Protein AF-A0A650ELM0-F1 (afdb_monomer)

Foldseek 3Di:
DVVVVVVVVVVVVVVVVVVVVVVVVVVVVVPDDDPVVQVVCLVVPWDWDWDWDFDPDPVRKIFTWIWTWDADPVGDMDIDTDGDDID

Secondary structure (DSSP, 8-state):
-HHHHHHHHHHHHHHHHHHHHHHHHHHHHHHS--HHHHHHHHHHSPEEEEEEEE--STT--EEEEEEEEEE-TTS-EEEEEEEEEE-

pLDDT: mean 84.51, std 7.83, range [63.38, 94.12]

Organism: NCBI:txid175537

Radius of gyration: 25.72 Å; Cα contacts (8 Å, |Δi|>4): 101; chains: 1; bounding box: 46×18×78 Å

Nearest PDB structures (foldseek):
  3vhx-assembly2_H  TM=4.995E-01  e=2.594E-01  Homo sapiens
  8igd-assembly2_B  TM=4.082E-01  e=5.605E-01  Arabidopsis thaliana
  3n8b-assembly1_B  TM=5.529E-01  e=1.291E+00  Borreliella burgdorferi
  7f2n-assembly1_B  TM=4.675E-01  e=1.780E+00  Klebsiella pneumoniae subsp. pneumoniae MGH 78578
  5odn-assembly1_C  TM=4.223E-01  e=2.617E+00  Salinibacter ruber DSM 13855

Mean predicted aligned error: 10.61 Å

Structure (mmCIF, N/CA/C/O backbone):
data_AF-A0A650ELM0-F1
#
_entry.id   AF-A0A650ELM0-F1
#
loop_
_atom_site.group_PDB
_atom_site.id
_atom_site.type_symbol
_atom_site.label_atom_id
_atom_site.label_alt_id
_atom_site.label_comp_id
_atom_site.label_asym_id
_atom_site.label_entity_id
_atom_site.label_seq_id
_atom_site.pdbx_PDB_ins_code
_atom_site.Cartn_x
_atom_site.Cartn_y
_atom_site.Cartn_z
_atom_site.occupancy
_atom_site.B_iso_or_equiv
_atom_site.auth_seq_id
_atom_site.auth_comp_id
_atom_site.auth_asym_id
_atom_site.auth_atom_id
_atom_site.pdbx_PDB_model_num
ATOM 1 N N . MET A 1 1 ? 32.627 3.706 -45.792 1.00 63.38 1 MET A N 1
ATOM 2 C CA . MET A 1 1 ? 31.157 3.525 -45.722 1.00 63.38 1 MET A CA 1
ATOM 3 C C . MET A 1 1 ? 30.750 2.493 -44.674 1.00 63.38 1 MET A C 1
ATOM 5 O O . MET A 1 1 ? 29.865 2.805 -43.895 1.00 63.38 1 MET A O 1
ATOM 9 N N . LEU A 1 2 ? 31.409 1.328 -44.593 1.00 82.44 2 LEU A N 1
ATOM 10 C CA . LEU A 1 2 ? 31.101 0.282 -43.602 1.00 82.44 2 LEU A CA 1
ATOM 11 C C . LEU A 1 2 ? 31.162 0.770 -42.138 1.00 82.44 2 LEU A C 1
ATOM 13 O O . LEU A 1 2 ? 30.224 0.538 -41.390 1.00 82.44 2 LEU A O 1
ATOM 17 N N . GLU A 1 3 ? 32.192 1.539 -41.768 1.00 79.31 3 GLU A N 1
ATOM 18 C CA . GLU A 1 3 ? 32.338 2.131 -40.422 1.00 79.31 3 GLU A CA 1
ATOM 19 C C . GLU A 1 3 ? 31.147 3.007 -40.001 1.00 79.31 3 GLU A C 1
ATOM 21 O O . GLU A 1 3 ? 30.658 2.918 -38.879 1.00 79.31 3 GLU A O 1
ATOM 26 N N . ALA A 1 4 ? 30.628 3.824 -40.923 1.00 79.19 4 ALA A N 1
ATOM 27 C CA . ALA A 1 4 ? 29.478 4.681 -40.650 1.00 79.19 4 ALA A CA 1
ATOM 28 C C . ALA A 1 4 ? 28.198 3.857 -40.435 1.00 79.19 4 ALA A C 1
ATOM 30 O O . ALA A 1 4 ? 27.397 4.181 -39.565 1.00 79.19 4 ALA A O 1
ATOM 31 N N . VAL A 1 5 ? 28.026 2.764 -41.186 1.00 86.38 5 VAL A N 1
ATOM 32 C CA . VAL A 1 5 ? 26.892 1.843 -41.017 1.00 86.38 5 VAL A CA 1
ATOM 33 C C . VAL A 1 5 ? 26.983 1.119 -39.673 1.00 86.38 5 VAL A C 1
ATOM 35 O O . VAL A 1 5 ? 25.990 1.065 -38.953 1.00 86.38 5 VAL A O 1
ATOM 38 N N . MET A 1 6 ? 28.171 0.638 -39.289 1.00 87.00 6 MET A N 1
ATOM 39 C CA . MET A 1 6 ? 28.381 0.008 -37.980 1.00 87.00 6 MET A CA 1
ATOM 40 C C . MET A 1 6 ? 28.078 0.977 -36.832 1.00 87.00 6 MET A C 1
ATOM 42 O O . MET A 1 6 ? 27.360 0.610 -35.902 1.00 87.00 6 MET A O 1
ATOM 46 N N . ALA A 1 7 ? 28.538 2.229 -36.925 1.00 84.19 7 ALA A N 1
ATOM 47 C CA . ALA A 1 7 ? 28.246 3.258 -35.927 1.00 84.19 7 ALA A CA 1
ATOM 48 C C . ALA A 1 7 ? 26.738 3.548 -35.808 1.00 84.19 7 ALA A C 1
ATOM 50 O O . ALA A 1 7 ? 26.209 3.622 -34.698 1.00 84.19 7 ALA A O 1
ATOM 51 N N . ILE A 1 8 ? 26.021 3.645 -36.934 1.00 90.12 8 ILE A N 1
ATOM 52 C CA . ILE A 1 8 ? 24.563 3.844 -36.941 1.00 90.12 8 ILE A CA 1
ATOM 53 C C . ILE A 1 8 ? 23.846 2.653 -36.295 1.00 90.12 8 ILE A C 1
ATOM 55 O O . ILE A 1 8 ? 22.955 2.857 -35.471 1.00 90.12 8 ILE A O 1
ATOM 59 N N . CYS A 1 9 ? 24.243 1.419 -36.615 1.00 88.50 9 CYS A N 1
ATOM 60 C CA . CYS A 1 9 ? 23.650 0.217 -36.026 1.00 88.50 9 CYS A CA 1
ATOM 61 C C . CYS A 1 9 ? 23.860 0.150 -34.506 1.00 88.50 9 CYS A C 1
ATOM 63 O O . CYS A 1 9 ? 22.929 -0.200 -33.777 1.00 88.50 9 CYS A O 1
ATOM 65 N N . VAL A 1 10 ? 25.045 0.524 -34.015 1.00 91.19 10 VAL A N 1
ATOM 66 C CA . VAL A 1 10 ? 25.343 0.570 -32.574 1.00 91.19 10 VAL A CA 1
ATOM 67 C C . VAL A 1 10 ? 24.479 1.620 -31.874 1.00 91.19 10 VAL A C 1
ATOM 69 O O . VAL A 1 10 ? 23.827 1.309 -30.876 1.00 91.19 10 VAL A O 1
ATOM 72 N N . CYS A 1 11 ? 24.398 2.835 -32.422 1.00 91.25 11 CYS A N 1
ATOM 73 C CA . CYS A 1 11 ? 23.567 3.900 -31.859 1.00 91.25 11 CYS A CA 1
ATOM 74 C C . CYS A 1 11 ? 22.074 3.535 -31.866 1.00 91.25 11 CYS A C 1
ATOM 76 O O . CYS A 1 11 ? 21.390 3.732 -30.863 1.00 91.25 11 CYS A O 1
ATOM 78 N N . ALA A 1 12 ? 21.570 2.958 -32.959 1.00 91.69 12 ALA A N 1
ATOM 79 C CA . ALA A 1 12 ? 20.178 2.522 -33.058 1.00 91.69 12 ALA A CA 1
ATOM 80 C C . ALA A 1 12 ? 19.847 1.437 -32.020 1.00 91.69 12 ALA A C 1
ATOM 82 O O . ALA A 1 12 ? 18.817 1.514 -31.350 1.00 91.69 12 ALA A O 1
ATOM 83 N N . SER A 1 13 ? 20.748 0.470 -31.836 1.00 92.88 13 SER A N 1
ATOM 84 C CA . SER A 1 13 ? 20.588 -0.597 -30.842 1.00 92.88 13 SER A 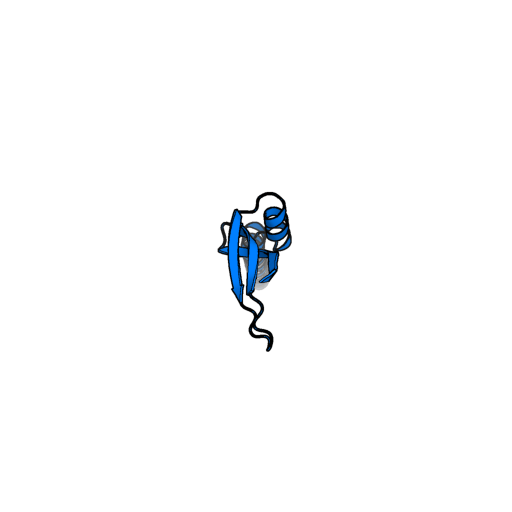CA 1
ATOM 85 C C . SER A 1 13 ? 20.558 -0.040 -29.418 1.00 92.88 13 SER A C 1
ATOM 87 O O . SER A 1 13 ? 19.698 -0.423 -28.625 1.00 92.88 13 SER A O 1
ATOM 89 N N . ALA A 1 14 ? 21.446 0.909 -29.104 1.00 91.44 14 ALA A N 1
ATOM 90 C CA . ALA A 1 14 ? 21.471 1.574 -27.804 1.00 91.44 14 ALA A CA 1
ATOM 91 C C . ALA A 1 14 ? 20.158 2.322 -27.521 1.00 91.44 14 ALA A C 1
ATOM 93 O O . ALA A 1 14 ? 19.581 2.153 -26.450 1.00 91.44 14 ALA A O 1
ATOM 94 N N . ILE A 1 15 ? 19.641 3.079 -28.495 1.00 93.94 15 ILE A N 1
ATOM 95 C CA . ILE A 1 15 ? 18.380 3.823 -28.352 1.00 93.94 15 ILE A CA 1
ATOM 96 C C . ILE A 1 15 ? 17.204 2.873 -28.107 1.00 93.94 15 ILE A C 1
ATOM 98 O O . ILE A 1 15 ? 16.412 3.109 -27.196 1.00 93.94 15 ILE A O 1
ATOM 102 N N . ILE A 1 16 ? 17.095 1.787 -28.879 1.00 94.12 16 ILE A N 1
ATOM 103 C CA . ILE A 1 16 ? 16.015 0.801 -28.716 1.00 94.12 16 ILE A CA 1
ATOM 104 C C . ILE A 1 16 ? 16.067 0.170 -27.321 1.00 94.12 16 ILE A C 1
ATOM 106 O O . ILE A 1 16 ? 15.033 0.066 -26.661 1.00 94.12 16 ILE A O 1
ATOM 110 N N . LEU A 1 17 ? 17.259 -0.201 -26.845 1.00 93.25 17 LEU A N 1
ATOM 111 C CA . LEU A 1 17 ? 17.435 -0.768 -25.507 1.00 93.25 17 LEU A CA 1
ATOM 112 C C . LEU A 1 17 ? 17.066 0.233 -24.408 1.00 93.25 17 LEU A C 1
ATOM 114 O O . LEU A 1 17 ? 16.353 -0.128 -23.474 1.00 93.25 17 LEU A O 1
ATOM 118 N N . THR A 1 18 ? 17.495 1.491 -24.526 1.00 92.12 18 THR A N 1
ATOM 119 C CA . THR A 1 18 ? 17.150 2.538 -23.554 1.00 92.12 18 THR A CA 1
ATOM 120 C C . THR A 1 18 ? 15.645 2.788 -23.512 1.00 92.12 18 THR A C 1
ATOM 122 O O . THR A 1 18 ? 15.064 2.831 -22.428 1.00 92.12 18 THR A O 1
ATOM 125 N N . LEU A 1 19 ? 14.991 2.906 -24.669 1.00 91.44 19 LEU A N 1
ATOM 126 C CA . LEU A 1 19 ? 13.543 3.117 -24.739 1.00 91.44 19 LEU A CA 1
ATOM 127 C C . LEU A 1 19 ? 12.766 1.909 -24.206 1.00 91.44 19 LEU A C 1
ATOM 129 O O . LEU A 1 19 ? 11.815 2.091 -23.446 1.00 91.44 19 LEU A O 1
ATOM 133 N N . GLY A 1 20 ? 13.192 0.690 -24.548 1.00 89.81 20 GLY A N 1
ATOM 134 C CA . GLY A 1 20 ? 12.603 -0.542 -24.025 1.00 89.81 20 GLY A CA 1
ATOM 135 C C . GLY A 1 20 ? 12.711 -0.628 -22.504 1.00 89.81 20 GLY A C 1
ATOM 136 O O . GLY A 1 20 ? 11.716 -0.887 -21.831 1.00 89.81 20 GLY A O 1
ATOM 137 N N . PHE A 1 21 ? 13.886 -0.315 -21.954 1.00 88.69 21 PHE A N 1
ATOM 138 C CA . PHE A 1 21 ? 14.121 -0.308 -20.511 1.00 88.69 21 PHE A CA 1
ATOM 139 C C . PHE A 1 21 ? 13.246 0.722 -19.781 1.00 88.69 21 PHE A C 1
ATOM 141 O O . PHE A 1 21 ? 12.567 0.385 -18.809 1.00 88.69 21 PHE A O 1
ATOM 148 N N . ILE A 1 22 ? 13.189 1.962 -20.282 1.00 86.88 22 ILE A N 1
ATOM 149 C CA . ILE A 1 22 ? 12.328 3.014 -19.716 1.00 86.88 22 ILE A CA 1
ATOM 150 C C . ILE A 1 22 ? 10.856 2.598 -19.779 1.00 86.88 22 ILE A C 1
ATOM 152 O O . ILE A 1 22 ? 10.123 2.799 -18.812 1.00 86.88 22 ILE A O 1
ATOM 156 N N . HIS A 1 23 ? 10.419 1.995 -20.887 1.00 85.88 23 HIS A N 1
ATOM 157 C CA . HIS A 1 23 ? 9.046 1.525 -21.031 1.00 85.88 23 HIS A CA 1
ATOM 158 C C . HIS A 1 23 ? 8.701 0.448 -19.996 1.00 85.88 23 HIS A C 1
ATOM 160 O O . HIS A 1 23 ? 7.672 0.556 -19.332 1.00 85.88 23 HIS A O 1
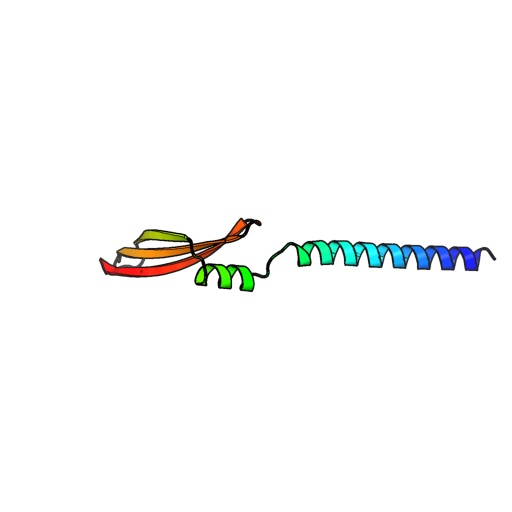ATOM 166 N N . THR A 1 24 ? 9.583 -0.537 -19.796 1.00 83.44 24 THR A N 1
ATOM 167 C CA . THR A 1 24 ? 9.371 -1.585 -18.788 1.00 83.44 24 THR A CA 1
ATOM 168 C C . THR A 1 24 ? 9.339 -1.038 -17.363 1.00 83.44 24 THR A C 1
ATOM 170 O O . THR A 1 24 ? 8.477 -1.436 -16.585 1.00 83.44 24 THR A O 1
ATOM 173 N N . LEU A 1 25 ? 10.214 -0.085 -17.028 1.00 81.00 25 LEU A N 1
ATOM 174 C CA . LEU A 1 25 ? 10.224 0.534 -15.700 1.00 81.00 25 LEU A CA 1
ATOM 175 C C . LEU A 1 25 ? 8.978 1.392 -15.454 1.00 81.00 25 LEU A C 1
ATOM 177 O O . LEU A 1 25 ? 8.374 1.323 -14.386 1.00 81.00 25 LEU A O 1
ATOM 181 N N . ASN A 1 26 ? 8.564 2.186 -16.444 1.00 79.06 26 ASN A N 1
ATOM 182 C CA . ASN A 1 26 ? 7.386 3.042 -16.309 1.00 79.06 26 ASN A CA 1
ATOM 183 C C . ASN A 1 26 ? 6.080 2.241 -16.238 1.00 79.06 26 ASN A C 1
ATOM 185 O O . ASN A 1 26 ? 5.156 2.669 -15.551 1.00 79.06 26 ASN A O 1
ATOM 189 N N . ALA A 1 27 ? 5.994 1.091 -16.912 1.00 72.44 27 ALA A N 1
ATOM 190 C CA . ALA A 1 27 ? 4.825 0.218 -16.829 1.00 72.44 27 ALA A CA 1
ATOM 191 C C . ALA A 1 27 ? 4.595 -0.308 -15.397 1.00 72.44 27 ALA A C 1
ATOM 193 O O . ALA A 1 27 ? 3.458 -0.341 -14.922 1.00 72.44 27 ALA A O 1
ATOM 194 N N . ASP A 1 28 ? 5.668 -0.648 -14.680 1.00 67.06 28 ASP A N 1
ATOM 195 C CA . ASP A 1 28 ? 5.593 -1.067 -13.273 1.00 67.06 28 ASP A CA 1
ATOM 196 C C . ASP A 1 28 ? 5.156 0.106 -12.368 1.00 67.06 28 ASP A C 1
ATOM 198 O O . ASP A 1 28 ? 4.233 -0.004 -11.559 1.00 67.06 28 ASP A O 1
ATOM 202 N N . LEU A 1 29 ? 5.717 1.297 -12.599 1.00 63.72 29 LEU A N 1
ATOM 203 C CA . LEU A 1 29 ? 5.372 2.521 -11.862 1.00 63.72 29 LEU A CA 1
ATOM 204 C C . LEU A 1 29 ? 3.933 3.017 -12.075 1.00 63.72 29 LEU A C 1
ATOM 206 O O . LEU A 1 29 ? 3.365 3.625 -11.171 1.00 63.72 29 LEU A O 1
ATOM 210 N N . GLN A 1 30 ? 3.343 2.805 -13.253 1.00 65.50 30 GLN A N 1
ATOM 211 C CA . GLN A 1 30 ? 1.969 3.241 -13.541 1.00 65.50 30 GLN A CA 1
ATOM 212 C C . GLN A 1 30 ? 0.910 2.292 -12.985 1.00 65.50 30 GLN A C 1
ATOM 214 O O . GLN A 1 30 ? -0.215 2.715 -12.720 1.00 65.50 30 GLN A O 1
ATOM 219 N N . THR A 1 31 ? 1.247 1.014 -12.835 1.00 66.69 31 THR A N 1
ATOM 220 C CA . THR A 1 31 ? 0.307 0.006 -12.340 1.00 66.69 31 THR A CA 1
ATOM 221 C C . THR A 1 31 ? 0.342 -0.091 -10.823 1.00 66.69 31 THR A C 1
ATOM 223 O O . THR A 1 31 ? -0.703 -0.301 -10.207 1.00 66.69 31 THR A O 1
ATOM 226 N N . ARG A 1 32 ? 1.497 0.134 -10.191 1.00 65.88 32 ARG A N 1
ATOM 227 C CA . ARG A 1 32 ? 1.608 0.062 -8.739 1.00 65.88 32 ARG A CA 1
ATOM 228 C C . ARG A 1 32 ? 1.123 1.363 -8.082 1.00 65.88 32 ARG A C 1
ATOM 230 O O . ARG A 1 32 ? 1.764 2.403 -8.240 1.00 65.88 32 ARG A O 1
ATOM 237 N N . PRO A 1 33 ? 0.015 1.349 -7.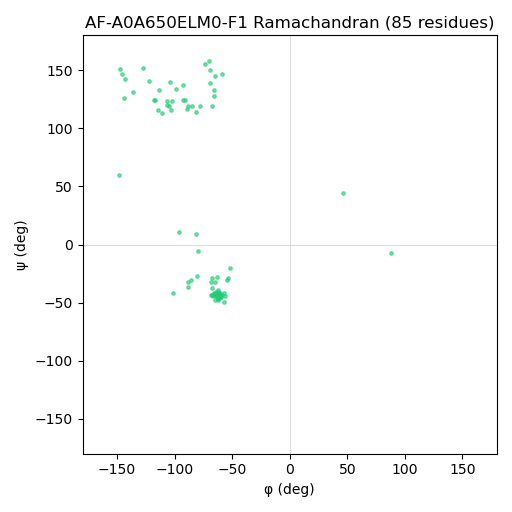317 1.00 66.69 33 PRO A N 1
ATOM 238 C CA . PRO A 1 33 ? -0.360 2.512 -6.520 1.00 66.69 33 PRO A CA 1
ATOM 239 C C . PRO A 1 33 ? 0.771 2.833 -5.541 1.00 66.69 33 PRO A C 1
ATOM 241 O O . PRO A 1 33 ? 1.441 1.942 -5.017 1.00 66.69 33 PRO A O 1
ATOM 244 N N . SER A 1 34 ? 0.974 4.112 -5.247 1.00 75.25 34 SER A N 1
ATOM 245 C CA . SER A 1 34 ? 1.878 4.469 -4.161 1.00 75.25 34 SER A CA 1
ATOM 246 C C . SER A 1 34 ? 1.308 3.962 -2.834 1.00 75.25 34 SER A C 1
ATOM 248 O O . SER A 1 34 ? 0.098 4.023 -2.603 1.00 75.25 34 SER A O 1
ATOM 250 N N . SER A 1 35 ? 2.170 3.528 -1.913 1.00 80.88 35 SER A N 1
ATOM 251 C CA . SER A 1 35 ? 1.751 3.141 -0.557 1.00 80.88 35 SER A CA 1
ATOM 252 C C . SER A 1 35 ? 0.948 4.249 0.141 1.00 80.88 35 SER A C 1
ATOM 254 O O . SER A 1 35 ? 0.055 3.972 0.936 1.00 80.88 35 SER A O 1
ATOM 256 N N . TYR A 1 36 ? 1.207 5.513 -0.217 1.00 83.25 36 TYR A N 1
ATOM 257 C CA . TYR A 1 36 ? 0.422 6.664 0.221 1.00 83.25 36 TYR A CA 1
ATOM 258 C C . TYR A 1 36 ? -1.040 6.616 -0.253 1.00 83.25 36 TYR A C 1
ATOM 260 O O . TYR A 1 36 ? -1.944 6.922 0.522 1.00 83.25 36 TYR A O 1
ATOM 268 N N . GLN A 1 37 ? -1.297 6.216 -1.501 1.00 83.75 37 GLN A N 1
ATOM 269 C CA . GLN A 1 37 ? -2.656 6.090 -2.028 1.00 83.75 37 GLN A CA 1
ATOM 270 C C . GLN A 1 37 ? -3.427 4.974 -1.312 1.00 83.75 37 GLN A C 1
ATOM 272 O O . GLN A 1 37 ? -4.579 5.173 -0.924 1.00 83.75 37 GLN A O 1
ATOM 277 N N . THR A 1 38 ? -2.784 3.829 -1.071 1.00 83.44 38 THR A N 1
ATOM 278 C CA . THR A 1 38 ? -3.384 2.720 -0.312 1.00 83.44 38 THR A CA 1
ATOM 279 C C . THR A 1 38 ? -3.669 3.132 1.138 1.00 83.44 38 THR A C 1
ATOM 281 O O . THR A 1 38 ? -4.773 2.908 1.638 1.00 83.44 38 THR A O 1
ATOM 284 N N . TYR A 1 39 ? -2.736 3.839 1.786 1.00 85.56 39 TYR A N 1
ATOM 285 C CA . TYR A 1 39 ? -2.934 4.437 3.112 1.00 85.56 39 TYR A CA 1
ATOM 286 C C . TYR A 1 39 ? -4.135 5.392 3.141 1.00 85.56 39 TYR A C 1
ATOM 288 O O . TYR A 1 39 ? -5.022 5.266 3.984 1.00 85.56 39 TYR A O 1
ATOM 296 N N . LYS A 1 40 ? -4.208 6.318 2.179 1.00 87.81 40 LYS A N 1
ATOM 297 C CA . LYS A 1 40 ? -5.311 7.276 2.064 1.00 87.81 40 LYS A CA 1
ATOM 298 C C . LYS A 1 40 ? -6.658 6.565 1.917 1.00 87.81 40 LYS A C 1
ATOM 300 O O . LYS A 1 40 ? -7.617 6.937 2.589 1.00 87.81 40 LYS A O 1
ATOM 305 N N . ASN A 1 41 ? -6.729 5.524 1.091 1.00 87.81 41 ASN A N 1
ATOM 306 C CA . ASN A 1 41 ? -7.955 4.744 0.917 1.00 87.81 41 ASN A CA 1
ATOM 307 C C . ASN A 1 41 ? -8.340 3.960 2.176 1.00 87.81 41 ASN A C 1
ATOM 309 O O . ASN A 1 41 ? -9.527 3.804 2.446 1.00 87.81 41 ASN A O 1
ATOM 313 N N . THR A 1 42 ? -7.361 3.567 2.994 1.00 87.38 42 THR A N 1
ATOM 314 C CA . THR A 1 42 ? -7.623 2.971 4.313 1.00 87.38 42 THR A CA 1
ATOM 315 C C . THR A 1 42 ? -8.338 3.949 5.252 1.00 87.38 42 THR A C 1
ATOM 317 O O . THR A 1 42 ? -9.100 3.526 6.108 1.00 87.38 42 THR A O 1
ATOM 320 N N . LEU A 1 43 ? -8.149 5.261 5.084 1.00 87.38 43 LEU A N 1
ATOM 321 C CA . LEU A 1 43 ? -8.853 6.274 5.879 1.00 87.38 43 LEU A CA 1
ATOM 322 C C . LEU A 1 43 ? -10.200 6.683 5.270 1.00 87.38 43 LEU A C 1
ATOM 324 O O . LEU A 1 43 ? -11.146 6.959 6.001 1.00 87.38 43 LEU A O 1
ATOM 328 N N . LEU A 1 44 ? -10.290 6.749 3.938 1.00 91.12 44 LEU A N 1
ATOM 329 C CA . LEU A 1 44 ? -11.486 7.242 3.242 1.00 91.12 44 LEU A CA 1
ATOM 330 C C . LEU A 1 44 ? -12.555 6.169 3.014 1.00 91.12 44 LEU A C 1
ATOM 332 O O . LEU A 1 44 ? -13.738 6.491 2.926 1.00 91.12 44 LEU A O 1
ATOM 336 N N . SER A 1 45 ? -12.163 4.908 2.848 1.00 89.44 45 SER A N 1
ATOM 337 C CA . SER A 1 45 ? -13.087 3.799 2.581 1.00 89.44 45 SER A CA 1
ATOM 338 C C . SER A 1 45 ? -12.573 2.482 3.180 1.00 89.44 45 SER A C 1
ATOM 340 O O . SER A 1 45 ? -12.325 1.528 2.438 1.00 89.44 45 SER A O 1
ATOM 342 N N . PRO A 1 46 ? -12.380 2.418 4.512 1.00 90.62 46 PRO A N 1
ATOM 343 C CA . PRO A 1 46 ? -11.945 1.195 5.168 1.00 90.62 46 PRO A CA 1
ATOM 344 C C . PRO A 1 46 ? -13.017 0.108 5.159 1.00 90.62 46 PRO A C 1
ATOM 346 O O . PRO A 1 46 ? -14.213 0.368 5.297 1.00 90.62 46 PRO A O 1
ATOM 349 N N . VAL A 1 47 ? -12.547 -1.133 5.143 1.00 92.44 47 VAL A N 1
ATOM 350 C CA . VAL A 1 47 ? -13.268 -2.298 5.646 1.00 92.44 47 VAL A CA 1
ATOM 351 C C . VAL A 1 47 ? -13.006 -2.391 7.146 1.00 92.44 47 VAL A C 1
ATOM 353 O O . VAL A 1 47 ? -11.857 -2.511 7.572 1.00 92.44 47 VAL A O 1
ATOM 356 N N . SER A 1 48 ? -14.069 -2.314 7.942 1.00 92.06 48 SER A N 1
ATOM 357 C CA . SER A 1 48 ? -13.995 -2.393 9.402 1.00 92.06 48 SER A CA 1
ATOM 358 C C . SER A 1 48 ? -14.328 -3.801 9.892 1.00 92.06 48 SER A C 1
ATOM 360 O O . SER A 1 48 ? -15.318 -4.390 9.457 1.00 92.06 48 SER A O 1
ATOM 362 N N . SER A 1 49 ? -13.526 -4.330 10.812 1.00 92.12 49 SER A N 1
ATOM 363 C CA . SER A 1 49 ? -13.787 -5.595 11.505 1.00 92.12 49 SER A CA 1
ATOM 364 C C . SER A 1 49 ? -13.344 -5.515 12.960 1.00 92.12 49 SER A C 1
ATOM 366 O O . SER A 1 49 ? -12.295 -4.948 13.250 1.00 92.12 49 SER A O 1
ATOM 368 N N . THR A 1 50 ? -14.093 -6.118 13.876 1.00 92.31 50 THR A N 1
ATOM 369 C CA . THR A 1 50 ? -13.712 -6.182 15.294 1.00 92.31 50 THR A CA 1
ATOM 370 C C . THR A 1 50 ? -12.940 -7.463 15.581 1.00 92.31 50 THR A C 1
ATOM 372 O O . THR A 1 50 ? -13.324 -8.536 15.116 1.00 92.31 50 THR A O 1
ATOM 375 N N . GLN A 1 51 ? -11.864 -7.365 16.359 1.00 90.56 51 GLN A N 1
ATOM 376 C CA . GLN A 1 51 ? -11.049 -8.509 16.756 1.00 90.56 51 GLN A CA 1
ATOM 377 C C . GLN A 1 51 ? -10.449 -8.333 18.154 1.00 90.56 51 GLN A C 1
ATOM 379 O O . GLN A 1 51 ? -10.159 -7.220 18.597 1.00 90.56 51 GLN A O 1
ATOM 384 N N . MET A 1 52 ? -10.222 -9.456 18.829 1.00 89.44 52 MET A N 1
ATOM 385 C CA . MET A 1 52 ? -9.564 -9.506 20.132 1.00 89.44 52 MET A CA 1
ATOM 386 C C . MET A 1 52 ? -8.058 -9.691 19.947 1.00 89.44 52 MET A C 1
ATOM 388 O O . MET A 1 52 ? -7.627 -10.651 19.309 1.00 89.44 52 MET A O 1
ATOM 392 N N . ILE A 1 53 ? -7.262 -8.783 20.510 1.00 86.62 53 ILE A N 1
ATOM 393 C CA . ILE A 1 53 ? -5.800 -8.874 20.538 1.00 86.62 53 ILE A CA 1
ATOM 394 C C . ILE A 1 53 ? -5.363 -9.034 21.989 1.00 86.62 53 ILE A C 1
ATOM 396 O O . ILE A 1 53 ? -5.535 -8.129 22.803 1.00 86.62 53 ILE A O 1
ATOM 400 N N . THR A 1 54 ? -4.758 -10.172 22.310 1.00 85.75 54 THR A N 1
ATOM 401 C CA . THR A 1 54 ? -4.156 -10.398 23.625 1.00 85.75 54 THR A CA 1
ATOM 402 C C . THR A 1 54 ? -2.686 -10.009 23.585 1.00 85.75 54 THR A C 1
ATOM 404 O O . THR A 1 54 ? -1.914 -10.487 22.751 1.00 85.75 54 THR A O 1
ATOM 407 N N . SER A 1 55 ? -2.296 -9.117 24.488 1.00 83.50 55 SER A N 1
ATOM 408 C CA . SER A 1 55 ? -0.909 -8.716 24.669 1.00 83.50 55 SER A CA 1
ATOM 409 C C . SER A 1 55 ? -0.088 -9.855 25.268 1.00 83.50 55 SER A C 1
ATOM 411 O O . SER A 1 55 ? -0.503 -10.495 26.229 1.00 83.50 55 SER A O 1
ATOM 413 N N . LEU A 1 56 ? 1.131 -10.034 24.756 1.00 85.38 56 LEU A N 1
ATOM 414 C CA . LEU A 1 56 ? 2.143 -10.925 25.337 1.00 85.38 56 LEU A CA 1
ATOM 415 C C . LEU A 1 56 ? 2.906 -10.273 26.508 1.00 85.38 56 LEU A C 1
ATOM 417 O O . LEU A 1 56 ? 3.925 -10.790 26.962 1.00 85.38 56 LEU A O 1
ATOM 421 N N . SER A 1 57 ? 2.458 -9.105 26.977 1.00 79.94 57 SER A N 1
ATOM 422 C CA . SER A 1 57 ? 3.032 -8.436 28.144 1.00 79.94 57 SER A CA 1
ATOM 423 C C . SER A 1 57 ? 2.715 -9.201 29.438 1.00 79.94 57 SER A C 1
ATOM 425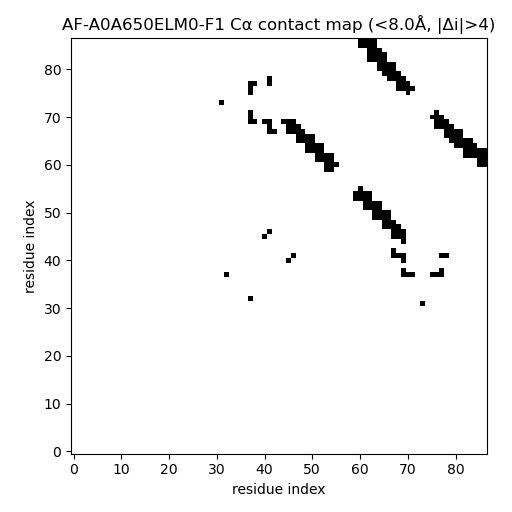 O O . SER A 1 57 ? 1.721 -9.923 29.499 1.00 79.94 57 SER A O 1
ATOM 427 N N . PRO A 1 58 ? 3.503 -9.015 30.517 1.00 78.69 58 PRO A N 1
ATOM 428 C CA . PRO A 1 58 ? 3.307 -9.737 31.779 1.00 78.69 58 PRO A CA 1
ATOM 429 C C . PRO A 1 58 ? 1.890 -9.616 32.363 1.00 78.69 58 PRO A C 1
ATOM 431 O O . PRO A 1 58 ? 1.403 -10.545 32.999 1.00 78.69 58 PRO A O 1
ATOM 434 N N . ALA A 1 59 ? 1.213 -8.492 32.108 1.00 78.06 59 ALA A N 1
ATOM 435 C CA . ALA A 1 59 ? -0.148 -8.224 32.566 1.00 78.06 59 ALA A CA 1
ATOM 436 C C . ALA A 1 59 ? -1.253 -8.891 31.717 1.00 78.06 59 ALA A C 1
ATOM 438 O O . ALA A 1 59 ? -2.411 -8.787 32.096 1.00 78.06 59 ALA A O 1
ATOM 439 N N . HIS A 1 60 ? -0.920 -9.554 30.596 1.00 78.00 60 HIS A N 1
ATOM 440 C CA . HIS A 1 60 ? -1.854 -10.284 29.718 1.00 78.00 60 HIS A CA 1
ATOM 441 C C . HIS A 1 60 ? -3.139 -9.508 29.374 1.00 78.00 60 HIS A C 1
ATOM 443 O O . HIS A 1 60 ? -4.243 -10.048 29.408 1.00 78.00 60 HIS A O 1
ATOM 449 N N . LEU A 1 61 ? -2.992 -8.223 29.042 1.00 82.31 61 LEU A N 1
ATOM 450 C CA . LEU A 1 61 ? -4.126 -7.360 28.710 1.00 82.31 61 LEU A CA 1
ATOM 451 C C . LEU A 1 61 ? -4.792 -7.827 27.416 1.00 82.31 61 LEU A C 1
ATOM 453 O O . LEU A 1 61 ? -4.103 -8.069 26.416 1.00 82.31 61 LEU A O 1
ATOM 457 N N . THR A 1 62 ? -6.120 -7.925 27.427 1.00 84.62 62 THR A N 1
ATOM 458 C CA . THR A 1 62 ? -6.894 -8.278 26.235 1.00 84.62 62 THR A CA 1
ATOM 459 C C . THR A 1 62 ? -7.610 -7.043 25.716 1.00 84.62 62 THR A C 1
ATOM 461 O O . THR A 1 62 ? -8.408 -6.416 26.408 1.00 84.62 62 THR A O 1
ATOM 464 N N . TYR A 1 63 ? -7.296 -6.676 24.480 1.00 86.00 63 TYR A N 1
ATOM 465 C CA . TYR A 1 63 ? -7.861 -5.517 23.812 1.00 86.00 63 TYR A CA 1
ATOM 466 C C . TYR A 1 63 ? -8.925 -5.976 22.830 1.00 86.00 63 TYR A C 1
ATOM 468 O O . TYR A 1 63 ? -8.638 -6.735 21.902 1.00 86.00 63 TYR A O 1
ATOM 476 N N . GLU A 1 64 ? -10.138 -5.463 22.979 1.00 91.62 64 GLU A N 1
ATOM 477 C CA . GLU A 1 64 ? -11.081 -5.451 21.871 1.00 91.62 64 GLU A CA 1
ATOM 478 C C . GLU A 1 64 ? -10.671 -4.310 20.941 1.00 91.62 64 GLU A C 1
ATOM 480 O O . GLU A 1 64 ? -10.605 -3.146 21.349 1.00 91.62 64 GLU A O 1
ATOM 485 N N . THR A 1 65 ? -10.334 -4.640 19.699 1.00 90.88 65 THR A N 1
ATOM 486 C CA . THR A 1 65 ? -9.818 -3.684 18.718 1.00 90.88 65 THR A CA 1
ATOM 487 C C . THR A 1 65 ? -10.691 -3.652 17.475 1.00 90.88 65 THR A C 1
ATOM 489 O O . THR A 1 65 ? -11.147 -4.686 16.988 1.00 90.88 65 THR A O 1
ATOM 492 N N . GLN A 1 66 ? -10.897 -2.458 16.934 1.00 92.31 66 GLN A N 1
ATOM 493 C CA . GLN A 1 66 ? -11.438 -2.258 15.601 1.00 92.31 66 GLN A CA 1
ATOM 494 C C . GLN A 1 66 ? -10.278 -2.234 14.610 1.00 92.31 66 GLN A C 1
ATOM 496 O O . GLN A 1 66 ? -9.423 -1.351 14.667 1.00 92.31 66 GLN A O 1
ATOM 501 N N . ALA A 1 67 ? -10.244 -3.196 13.701 1.00 91.44 67 ALA A N 1
ATOM 502 C CA . ALA A 1 67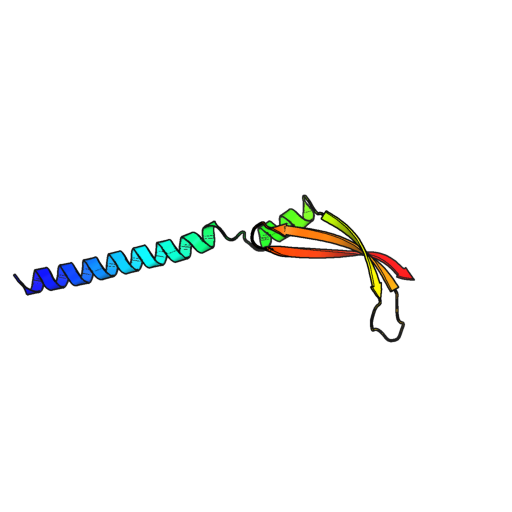 ? -9.347 -3.207 12.562 1.00 91.44 67 ALA A CA 1
ATOM 503 C C . ALA A 1 67 ? -10.002 -2.463 11.392 1.00 91.44 67 ALA A C 1
ATOM 505 O O . ALA A 1 67 ? -11.059 -2.865 10.911 1.00 91.44 67 ALA A O 1
ATOM 506 N N . LEU A 1 68 ? -9.372 -1.387 10.931 1.00 92.44 68 LEU A N 1
ATOM 507 C CA . LEU A 1 68 ? -9.713 -0.688 9.697 1.00 92.44 68 LEU A CA 1
ATOM 508 C C . LEU A 1 68 ? -8.694 -1.080 8.639 1.00 92.44 68 LEU A C 1
ATOM 510 O O . LEU A 1 68 ? -7.507 -0.797 8.791 1.00 92.44 68 LEU A O 1
ATOM 514 N N . SER A 1 69 ? -9.145 -1.745 7.586 1.00 92.31 69 SER A N 1
ATOM 515 C CA . SER A 1 69 ? -8.269 -2.303 6.564 1.00 92.31 69 SER A CA 1
ATOM 516 C C . SER A 1 69 ? -8.666 -1.872 5.165 1.00 92.31 69 SER A C 1
ATOM 518 O O . SER A 1 69 ? -9.830 -1.601 4.881 1.00 92.31 69 SER A O 1
ATOM 520 N N . TYR A 1 70 ? -7.690 -1.808 4.272 1.00 90.94 70 TYR A N 1
ATOM 521 C CA . TYR A 1 70 ? -7.940 -1.656 2.848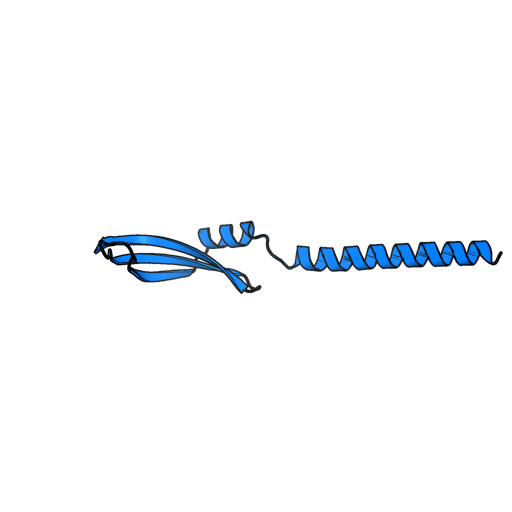 1.00 90.94 70 TYR A CA 1
ATOM 522 C C . TYR A 1 70 ? -6.904 -2.457 2.075 1.00 90.94 70 TYR A C 1
ATOM 524 O O . TYR A 1 70 ? -5.697 -2.288 2.267 1.00 90.94 70 TYR A O 1
ATOM 532 N N . THR A 1 71 ? -7.394 -3.320 1.191 1.00 86.88 71 THR A N 1
ATOM 533 C CA . THR A 1 71 ? -6.575 -4.110 0.276 1.00 86.88 71 THR A CA 1
ATOM 534 C C . THR A 1 71 ? -6.682 -3.504 -1.109 1.00 86.88 71 THR A C 1
ATOM 536 O O . THR A 1 71 ? -7.767 -3.434 -1.688 1.00 86.88 71 THR A O 1
ATOM 539 N N . HIS A 1 72 ? -5.552 -3.068 -1.656 1.00 83.25 72 HIS A N 1
ATOM 540 C CA . HIS A 1 72 ? -5.504 -2.665 -3.051 1.00 83.25 72 HIS A CA 1
ATOM 541 C C . HIS A 1 72 ? -5.549 -3.894 -3.968 1.00 83.25 72 HIS A C 1
ATOM 543 O O . HIS A 1 72 ? -5.089 -4.975 -3.608 1.00 83.25 72 HIS A O 1
ATOM 549 N N . THR A 1 73 ? -6.003 -3.709 -5.206 1.00 75.44 73 THR A N 1
ATOM 550 C CA . THR A 1 73 ? -6.106 -4.728 -6.267 1.00 75.44 73 THR A CA 1
ATOM 551 C C . THR A 1 73 ? -4.812 -5.516 -6.536 1.00 75.44 73 THR A C 1
ATOM 553 O O . THR A 1 73 ? -4.867 -6.611 -7.081 1.00 75.44 73 THR A O 1
ATOM 556 N N . PHE A 1 74 ? -3.651 -4.991 -6.130 1.00 70.75 74 PHE A N 1
ATOM 557 C CA . PHE A 1 74 ? -2.337 -5.639 -6.273 1.00 70.75 74 PHE A CA 1
ATOM 558 C C . PHE A 1 74 ? -1.884 -6.390 -5.005 1.00 70.75 74 PHE A C 1
ATOM 560 O O . PHE A 1 74 ? -0.731 -6.795 -4.906 1.00 70.75 74 PHE A O 1
ATOM 567 N N . GLY A 1 75 ? -2.777 -6.576 -4.027 1.00 73.69 75 GLY A N 1
ATOM 568 C CA . GLY A 1 75 ? -2.543 -7.388 -2.828 1.00 73.69 75 GLY A CA 1
ATOM 569 C C . GLY A 1 75 ? -1.898 -6.655 -1.647 1.00 73.69 75 GLY A C 1
ATOM 570 O O . GLY A 1 75 ? -1.829 -7.215 -0.555 1.00 73.69 75 GLY A O 1
ATOM 571 N N . GLU A 1 76 ? -1.466 -5.401 -1.812 1.00 79.94 76 GLU A N 1
ATOM 572 C CA . GLU A 1 76 ? -1.003 -4.584 -0.685 1.00 79.94 76 GLU A CA 1
ATOM 573 C C . GLU A 1 76 ? -2.182 -4.264 0.243 1.00 79.94 76 GLU A C 1
ATOM 575 O O . GLU A 1 76 ? -3.161 -3.641 -0.173 1.00 79.94 76 GLU A O 1
ATOM 580 N N . THR A 1 77 ? -2.084 -4.697 1.502 1.00 85.88 77 THR A N 1
ATOM 581 C CA . THR A 1 77 ? -3.107 -4.471 2.527 1.00 85.88 77 THR A CA 1
ATOM 582 C C . THR A 1 77 ? -2.536 -3.618 3.646 1.00 85.88 77 THR A C 1
ATOM 584 O O . THR A 1 77 ? -1.528 -3.980 4.250 1.00 85.88 77 THR A O 1
ATOM 587 N N . PHE A 1 78 ? -3.195 -2.501 3.940 1.00 87.62 78 PHE A N 1
ATOM 588 C CA . PHE A 1 78 ? -2.915 -1.691 5.123 1.00 87.62 78 PHE A CA 1
ATOM 589 C C . PHE A 1 78 ? -4.000 -1.927 6.162 1.00 87.62 78 PHE A C 1
ATOM 591 O O . PHE A 1 78 ? -5.174 -2.035 5.810 1.00 87.62 78 PHE A O 1
ATOM 598 N N . VAL A 1 79 ? -3.599 -2.015 7.431 1.00 90.62 79 VAL A N 1
ATOM 599 C CA . VAL A 1 79 ? -4.504 -2.250 8.559 1.00 90.62 79 VAL A CA 1
ATOM 600 C C . VAL A 1 79 ? -4.135 -1.324 9.713 1.00 90.62 79 VAL A C 1
ATOM 602 O O . VAL A 1 79 ? -2.970 -1.248 10.102 1.00 90.62 79 VAL A O 1
ATOM 605 N N . PHE A 1 80 ? -5.134 -0.650 10.274 1.00 88.88 80 PHE A N 1
ATOM 606 C CA . PHE A 1 80 ? -5.039 0.139 11.499 1.00 88.88 80 PHE A CA 1
ATOM 607 C C . PHE A 1 80 ? -5.871 -0.511 12.588 1.00 88.88 80 PHE A C 1
ATOM 609 O O . PHE A 1 80 ? -7.027 -0.848 12.357 1.00 88.88 80 PHE A O 1
ATOM 616 N N . TYR A 1 81 ? -5.298 -0.644 13.780 1.00 89.62 81 TYR A N 1
ATOM 617 C CA . TYR A 1 81 ? -6.005 -1.163 14.943 1.00 89.62 81 TYR A CA 1
ATOM 618 C C . TYR A 1 81 ? -6.309 -0.026 15.906 1.00 89.62 81 TYR A C 1
ATOM 620 O O . TYR A 1 81 ? -5.403 0.677 16.355 1.00 89.62 81 TYR A O 1
ATOM 628 N N . ILE A 1 82 ? -7.587 0.140 16.223 1.00 88.94 82 ILE A N 1
ATOM 629 C CA . ILE A 1 82 ? -8.074 1.120 17.186 1.00 88.94 82 ILE A CA 1
ATOM 630 C C . ILE A 1 82 ? -8.593 0.340 18.396 1.00 88.94 82 ILE A C 1
ATOM 632 O O . ILE A 1 82 ? -9.56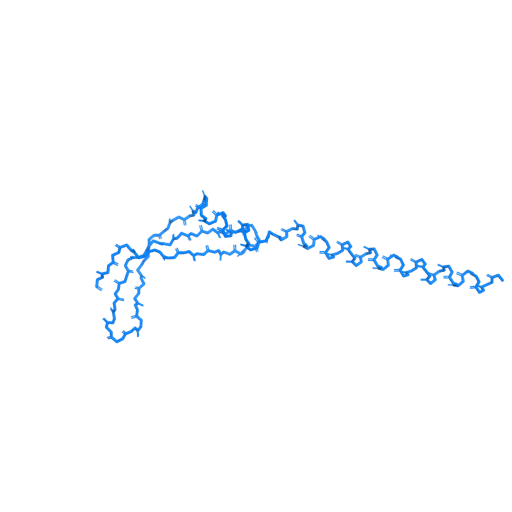8 -0.398 18.254 1.00 88.94 82 ILE A O 1
ATOM 636 N N . PRO A 1 83 ? -7.962 0.443 19.576 1.00 87.12 83 PRO A N 1
ATOM 637 C CA . PRO A 1 83 ? -8.488 -0.191 20.777 1.00 87.12 83 PRO A CA 1
ATOM 638 C C . PRO A 1 83 ? -9.814 0.466 21.171 1.00 87.12 83 PRO A C 1
ATOM 640 O O . PRO A 1 83 ? -9.900 1.688 21.284 1.00 87.12 83 PRO A O 1
ATOM 643 N N . ILE A 1 84 ? -10.841 -0.356 21.364 1.00 88.75 84 ILE A N 1
ATOM 644 C CA . ILE A 1 84 ? -12.195 0.063 21.744 1.00 88.75 84 ILE A CA 1
ATOM 645 C C . ILE A 1 84 ? -12.407 -0.176 23.240 1.00 88.75 84 ILE A C 1
ATOM 647 O O . ILE A 1 84 ? -12.970 0.666 23.937 1.00 88.75 84 ILE A O 1
ATOM 651 N N . HIS A 1 85 ? -11.934 -1.321 23.735 1.00 84.31 85 HIS A N 1
ATOM 652 C CA . HIS A 1 85 ? -12.103 -1.740 25.120 1.00 84.31 85 HIS A CA 1
ATOM 653 C C . HIS A 1 85 ? -10.872 -2.515 25.606 1.00 84.31 85 HIS A C 1
ATOM 655 O O . HIS A 1 85 ? -10.230 -3.227 24.832 1.00 84.31 85 HIS A O 1
ATOM 661 N N . ILE A 1 86 ? -10.547 -2.377 26.893 1.00 79.94 86 ILE A N 1
ATOM 662 C CA . ILE A 1 86 ? -9.453 -3.092 27.564 1.00 79.94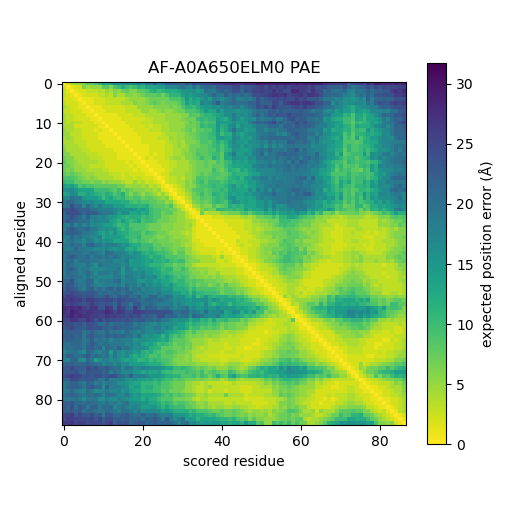 86 ILE A CA 1
ATOM 663 C C . ILE A 1 86 ? -10.073 -3.942 28.670 1.00 79.94 86 ILE A C 1
ATOM 665 O O . ILE A 1 86 ? -10.802 -3.409 29.507 1.00 79.94 86 ILE A O 1
ATOM 669 N N . GLN A 1 87 ? -9.812 -5.246 28.636 1.0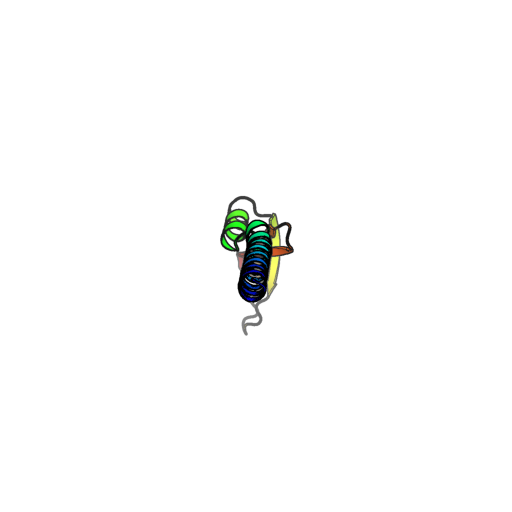0 70.75 87 GLN A N 1
ATOM 670 C CA . GLN A 1 87 ? -10.191 -6.212 29.669 1.00 70.75 87 GLN A CA 1
ATOM 671 C C . GLN A 1 87 ? -8.965 -6.648 30.466 1.00 70.75 87 GLN A C 1
ATOM 673 O O . GLN A 1 87 ? -7.894 -6.865 29.842 1.00 70.75 87 GLN A O 1
#

Solvent-accessible surface area (backbone atoms only — not comparable to full-atom values): 5015 Å² total; per-residue (Å²): 112,68,68,61,52,53,52,50,53,52,53,52,52,51,52,53,50,51,53,51,50,52,51,58,54,48,54,53,61,73,70,51,76,54,71,65,56,51,52,50,40,28,73,77,62,45,51,75,47,79,48,80,47,71,44,90,53,96,82,54,44,34,29,39,23,40,35,32,27,27,69,44,98,86,69,58,65,50,75,46,78,43,79,76,46,81,92

Sequence (87 aa):
MLEAVMAICVCASAIILTLGFIHTLNADLQTRPSSYQTYKNTLLSPVSSTQMITSLSPAHLTYETQALSYTHTFGETFVFYIPIHIQ